Protein AF-A0AAI9DG46-F1 (afdb_monomer_lite)

Foldseek 3Di:
DDDDDLLSVLLVLLLVQVVVVCVVVVHAQWDWDADPNDIDIDRDDSVSSSCLCVPQNCVVPACPPVVHDSVVSSVLSPQQADPVSHGDPSVVVVSVVSSNSVVVVVVVVVVVD

pLDDT: mean 94.83, std 6.29, range [48.62, 98.31]

Organism: Providencia stuartii (NCBI:txid588)

Secondary structure (DSSP, 8-state):
-PPPPHHHHHHHHHHHHHHHHHHHTT--SEEEEEETTEEEEEE--HHHHHHHIIIIIIIIIIIIIT---HHHHHHHHHHHB-TTS-B-HHHHHHHHHHHHHHHHHHHHHHHT-

Radius of gyration: 14.46 Å; chains: 1; bounding box: 38×31×40 Å

Structure (mmCIF, N/CA/C/O backbone):
data_AF-A0AAI9DG46-F1
#
_entry.id   AF-A0AAI9DG46-F1
#
loop_
_atom_site.group_PDB
_atom_site.id
_atom_site.type_symbol
_atom_site.label_atom_id
_atom_site.label_alt_id
_atom_site.label_comp_id
_atom_site.label_asym_id
_atom_site.label_entity_id
_atom_site.label_seq_id
_atom_site.pdbx_PDB_ins_code
_atom_site.Cartn_x
_atom_site.Cartn_y
_atom_site.Cartn_z
_atom_site.occupancy
_atom_site.B_iso_or_equiv
_atom_site.auth_seq_id
_atom_site.auth_comp_id
_atom_site.auth_asym_id
_atom_site.auth_atom_id
_atom_site.pdbx_PDB_model_num
ATOM 1 N N . MET A 1 1 ? 25.297 11.460 -0.087 1.00 48.62 1 MET A N 1
ATOM 2 C CA . MET A 1 1 ? 23.875 11.115 -0.286 1.00 48.62 1 MET A CA 1
ATOM 3 C C . MET A 1 1 ? 23.789 10.247 -1.521 1.00 48.62 1 MET A C 1
ATOM 5 O O . MET A 1 1 ? 24.218 10.690 -2.581 1.00 48.62 1 MET A O 1
ATOM 9 N N . GLU A 1 2 ? 23.336 9.008 -1.370 1.00 73.06 2 GLU A N 1
ATOM 10 C CA . GLU A 1 2 ? 23.113 8.118 -2.510 1.00 73.06 2 GLU A CA 1
ATOM 11 C C . GLU A 1 2 ? 21.967 8.646 -3.377 1.00 73.06 2 GLU A C 1
ATOM 13 O O . GLU A 1 2 ? 21.047 9.309 -2.891 1.00 73.06 2 GLU A O 1
ATOM 18 N N . LYS A 1 3 ? 22.051 8.407 -4.688 1.00 81.00 3 LYS A N 1
ATOM 19 C CA . LYS A 1 3 ? 20.983 8.797 -5.610 1.00 81.00 3 LYS A CA 1
ATOM 20 C C . LYS A 1 3 ? 19.783 7.868 -5.380 1.00 81.00 3 LYS A C 1
ATOM 22 O O . LYS A 1 3 ? 19.992 6.659 -5.336 1.00 81.00 3 LYS A O 1
ATOM 27 N N . PRO A 1 4 ? 18.549 8.396 -5.282 1.00 87.44 4 PRO A N 1
ATOM 28 C CA . PRO A 1 4 ? 17.369 7.564 -5.075 1.00 87.44 4 PRO A CA 1
ATOM 29 C C . PRO A 1 4 ? 17.196 6.581 -6.235 1.00 87.44 4 PRO A C 1
ATOM 31 O O . PRO A 1 4 ? 17.321 6.972 -7.408 1.00 87.44 4 PRO A O 1
ATOM 34 N N . THR A 1 5 ? 16.890 5.326 -5.899 1.00 94.44 5 THR A N 1
ATOM 35 C CA . THR A 1 5 ? 16.645 4.264 -6.881 1.00 94.44 5 THR A CA 1
ATOM 36 C C . THR A 1 5 ? 15.369 4.547 -7.678 1.00 94.44 5 THR A C 1
ATOM 38 O O . THR A 1 5 ? 14.586 5.444 -7.349 1.00 94.44 5 THR A O 1
ATOM 41 N N . LEU A 1 6 ? 15.139 3.793 -8.757 1.00 95.56 6 LEU A N 1
ATOM 42 C CA . LEU A 1 6 ? 13.870 3.889 -9.478 1.00 95.56 6 LEU A CA 1
ATOM 43 C C . LEU A 1 6 ? 12.700 3.514 -8.559 1.00 95.56 6 LEU A C 1
ATOM 45 O O . LEU A 1 6 ? 11.731 4.264 -8.501 1.00 95.56 6 LEU A O 1
ATOM 49 N N . LEU A 1 7 ? 12.830 2.440 -7.779 1.00 96.38 7 LEU A N 1
ATOM 50 C CA . LEU A 1 7 ? 11.806 2.009 -6.828 1.00 96.38 7 LEU A CA 1
ATOM 51 C C . LEU A 1 7 ? 11.480 3.099 -5.792 1.00 96.38 7 LEU A C 1
ATOM 53 O O . LEU A 1 7 ? 10.308 3.386 -5.558 1.00 96.38 7 LEU A O 1
ATOM 57 N N . ASP A 1 8 ? 12.490 3.793 -5.253 1.00 96.25 8 ASP A N 1
ATOM 58 C CA . ASP A 1 8 ? 12.265 4.913 -4.325 1.00 96.25 8 ASP A CA 1
ATOM 59 C C . ASP A 1 8 ? 11.433 6.035 -4.949 1.00 96.25 8 ASP A C 1
ATOM 61 O O . ASP A 1 8 ? 10.556 6.610 -4.298 1.00 96.25 8 ASP A O 1
ATOM 65 N N . LYS A 1 9 ? 11.690 6.341 -6.225 1.00 95.38 9 LYS A N 1
ATOM 66 C CA . LYS A 1 9 ? 10.936 7.360 -6.963 1.00 95.38 9 LYS A CA 1
ATOM 67 C C . LYS A 1 9 ? 9.496 6.917 -7.195 1.00 95.38 9 LYS A C 1
ATOM 69 O O . LYS A 1 9 ? 8.590 7.714 -6.973 1.00 95.38 9 LYS A O 1
ATOM 74 N N . ARG A 1 10 ? 9.279 5.663 -7.599 1.00 95.88 10 ARG A N 1
ATOM 75 C CA . ARG A 1 10 ? 7.942 5.088 -7.838 1.00 95.88 10 ARG A CA 1
ATOM 76 C C . ARG A 1 10 ? 7.095 5.090 -6.571 1.00 95.88 10 ARG A C 1
ATOM 78 O O . ARG A 1 10 ? 5.985 5.618 -6.575 1.00 95.88 10 ARG A O 1
ATOM 85 N N . ARG A 1 11 ? 7.680 4.649 -5.456 1.00 97.00 11 ARG A N 1
ATOM 86 C CA . ARG A 1 11 ? 7.062 4.721 -4.129 1.00 97.00 11 ARG A CA 1
ATOM 87 C C . ARG A 1 11 ? 6.690 6.153 -3.759 1.00 97.00 11 ARG A C 1
ATOM 89 O O . ARG A 1 11 ? 5.564 6.415 -3.344 1.00 97.00 11 ARG A O 1
ATOM 96 N N . LYS A 1 12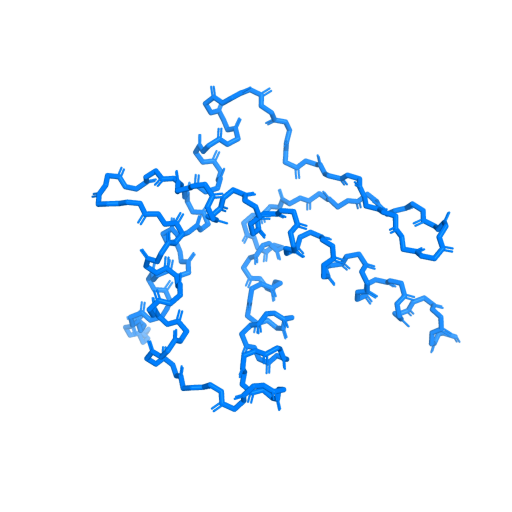 ? 7.617 7.100 -3.939 1.00 96.25 12 LYS A N 1
ATOM 97 C CA . LYS A 1 12 ? 7.346 8.516 -3.670 1.00 96.25 12 LYS A CA 1
ATOM 98 C C . LYS A 1 12 ? 6.196 9.052 -4.530 1.00 96.25 12 LYS A C 1
ATOM 100 O O . LYS A 1 12 ? 5.331 9.741 -3.999 1.00 96.25 12 LYS A O 1
ATOM 105 N N . HIS A 1 13 ? 6.165 8.731 -5.821 1.00 96.44 13 HIS A N 1
ATOM 106 C CA . HIS A 1 13 ? 5.085 9.154 -6.712 1.00 96.44 13 HIS A CA 1
ATOM 107 C C . HIS A 1 13 ? 3.729 8.598 -6.288 1.00 96.44 13 HIS A C 1
ATOM 109 O O . HIS A 1 13 ? 2.753 9.346 -6.279 1.00 96.44 13 H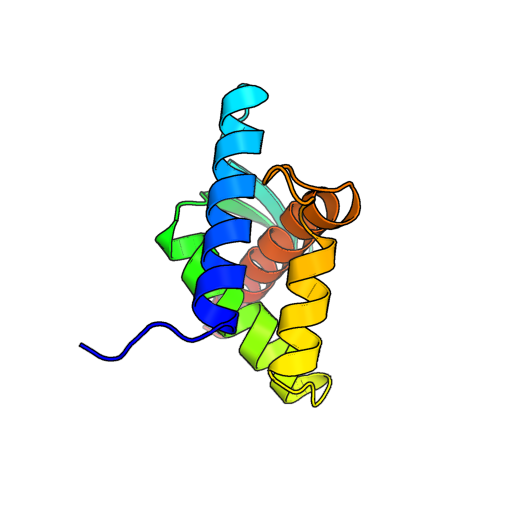IS A O 1
ATOM 115 N N . PHE A 1 14 ? 3.674 7.328 -5.885 1.00 97.75 14 PHE A N 1
ATOM 116 C CA . PHE A 1 14 ? 2.453 6.742 -5.349 1.00 97.75 14 PHE A CA 1
ATOM 117 C C . PHE A 1 14 ? 1.985 7.470 -4.078 1.00 97.75 14 PHE A C 1
ATOM 119 O O . PHE A 1 14 ? 0.833 7.892 -4.011 1.00 97.75 14 PHE A O 1
ATOM 126 N N . ILE A 1 15 ? 2.883 7.713 -3.116 1.00 98.00 15 ILE A N 1
ATOM 127 C CA . ILE A 1 15 ? 2.574 8.462 -1.885 1.00 98.00 15 ILE A CA 1
ATOM 128 C C . ILE A 1 15 ? 2.018 9.856 -2.208 1.00 98.00 15 ILE A C 1
ATOM 130 O O . ILE A 1 15 ? 0.964 10.242 -1.696 1.00 98.00 15 ILE A O 1
ATOM 134 N N . ASP A 1 16 ? 2.691 10.601 -3.088 1.00 97.06 16 ASP A N 1
ATOM 135 C CA . ASP A 1 16 ? 2.246 11.934 -3.499 1.00 97.06 16 ASP A CA 1
ATOM 136 C C . ASP A 1 16 ? 0.852 11.870 -4.159 1.00 97.06 16 ASP A C 1
ATOM 138 O O . ASP A 1 16 ? -0.017 12.696 -3.866 1.00 97.06 16 ASP A O 1
ATOM 142 N N . ALA A 1 17 ? 0.603 10.858 -5.002 1.00 97.56 17 ALA A N 1
ATOM 143 C CA . ALA A 1 17 ? -0.683 10.645 -5.664 1.00 97.56 17 ALA A CA 1
ATOM 144 C C . ALA A 1 17 ? -1.816 10.308 -4.676 1.00 97.56 17 ALA A C 1
ATOM 146 O O . ALA A 1 17 ? -2.940 10.792 -4.855 1.00 97.56 17 ALA A O 1
ATOM 147 N N . VAL A 1 18 ? -1.531 9.531 -3.623 1.00 97.75 18 VAL A N 1
ATOM 148 C CA . VAL A 1 18 ? -2.477 9.223 -2.535 1.00 97.75 18 VAL A CA 1
ATOM 149 C C . VAL A 1 18 ? -2.890 10.494 -1.802 1.00 97.75 18 VAL A C 1
ATOM 151 O O . VAL A 1 18 ? -4.086 10.792 -1.713 1.00 97.75 18 VAL A O 1
ATOM 154 N N . PHE A 1 19 ? -1.932 11.293 -1.331 1.00 97.25 19 PHE A N 1
ATOM 155 C CA . PHE A 1 19 ? -2.257 12.506 -0.576 1.00 97.25 19 PHE A CA 1
ATOM 156 C C . PHE A 1 19 ? -2.910 13.588 -1.447 1.00 97.25 19 PHE A C 1
ATOM 158 O O . PHE A 1 19 ? -3.838 14.262 -0.991 1.00 97.25 19 PHE A O 1
ATOM 165 N N . ASP A 1 20 ? -2.520 13.712 -2.719 1.00 96.19 20 ASP A N 1
ATOM 166 C CA . ASP A 1 20 ? -3.208 14.592 -3.669 1.00 96.19 20 ASP A CA 1
ATOM 167 C C . ASP A 1 20 ? -4.652 14.127 -3.937 1.00 96.19 20 ASP A C 1
ATOM 169 O O . ASP A 1 20 ? -5.585 14.935 -3.984 1.00 96.19 20 ASP A O 1
ATOM 173 N N . TYR A 1 21 ? -4.885 12.817 -4.065 1.00 96.38 21 TYR A N 1
ATOM 174 C CA . TYR A 1 21 ? -6.233 12.262 -4.195 1.00 96.38 21 TYR A CA 1
ATOM 175 C C . TYR A 1 21 ? -7.114 12.579 -2.979 1.00 96.38 21 TYR A C 1
ATOM 177 O O . TYR A 1 21 ? -8.214 13.116 -3.160 1.00 96.38 21 TYR A O 1
ATOM 185 N N . LEU A 1 22 ? -6.631 12.312 -1.762 1.00 96.06 22 LEU A N 1
ATOM 186 C CA . LEU A 1 22 ? -7.371 12.585 -0.525 1.00 96.06 22 LEU A CA 1
ATOM 187 C C . LEU A 1 22 ? -7.694 14.075 -0.386 1.00 96.06 22 LEU A C 1
ATOM 189 O O . LEU A 1 22 ? -8.855 14.440 -0.171 1.00 96.06 22 LEU A O 1
ATOM 193 N N . LYS A 1 23 ? -6.702 14.940 -0.636 1.00 95.56 23 LYS A N 1
ATOM 194 C CA . LYS A 1 23 ? -6.867 16.398 -0.619 1.00 95.56 23 LYS A CA 1
ATOM 195 C C . LYS A 1 23 ? -7.928 16.863 -1.616 1.00 95.56 23 LYS A C 1
ATOM 197 O O . LYS A 1 23 ? -8.840 17.600 -1.242 1.00 95.56 23 LYS A O 1
ATOM 202 N N . ARG A 1 24 ? -7.866 16.410 -2.875 1.00 94.38 24 ARG A N 1
ATOM 203 C CA . ARG A 1 24 ? -8.852 16.779 -3.913 1.00 94.38 24 ARG A CA 1
ATOM 204 C C . ARG A 1 24 ? -10.262 16.304 -3.587 1.00 94.38 24 ARG A C 1
ATOM 206 O O . ARG A 1 24 ? -11.228 16.980 -3.932 1.00 94.38 24 ARG A O 1
ATOM 213 N N . LYS A 1 25 ? -10.392 15.150 -2.931 1.00 94.56 25 LYS A N 1
ATOM 214 C CA . LYS A 1 25 ? -11.683 14.601 -2.500 1.00 94.56 25 LYS A CA 1
ATOM 215 C C . LYS A 1 25 ? -12.163 15.151 -1.154 1.00 94.56 25 LYS A C 1
ATOM 217 O O . LYS A 1 25 ? -13.244 14.758 -0.731 1.00 94.56 25 LYS A O 1
ATOM 222 N N . LYS A 1 26 ? -11.403 16.051 -0.511 1.00 94.44 26 LYS A N 1
ATOM 223 C CA . LYS A 1 26 ? -11.671 16.563 0.845 1.00 94.44 26 LYS A CA 1
ATOM 224 C C . LYS A 1 26 ? -11.880 15.427 1.861 1.00 94.44 26 LYS A C 1
ATOM 226 O O . LYS A 1 26 ? -12.717 15.536 2.752 1.00 94.44 26 LYS A O 1
ATOM 231 N N . LYS A 1 27 ? -11.151 14.320 1.688 1.00 92.38 27 LYS A N 1
ATOM 232 C CA . LYS A 1 27 ? -11.176 13.161 2.587 1.00 92.38 27 LYS A CA 1
ATOM 233 C C . LYS A 1 27 ? -10.062 13.281 3.624 1.00 92.38 27 LYS A C 1
ATOM 235 O O . LYS A 1 27 ? -8.997 13.818 3.322 1.00 92.38 27 LYS A O 1
ATOM 240 N N . ALA A 1 28 ? -10.314 12.766 4.824 1.00 92.31 28 ALA A N 1
ATOM 241 C CA . ALA A 1 28 ? -9.276 12.588 5.831 1.00 92.31 28 ALA A CA 1
ATOM 242 C C . ALA A 1 28 ? -8.277 11.508 5.385 1.00 92.31 28 ALA A C 1
ATOM 244 O O . ALA A 1 28 ? -8.614 10.642 4.576 1.00 92.31 28 ALA A O 1
ATOM 245 N N . SER A 1 29 ? -7.065 11.552 5.934 1.00 94.06 29 SER A N 1
ATOM 246 C CA . SER A 1 29 ? -6.083 10.468 5.819 1.00 94.06 29 SER A CA 1
ATOM 247 C C . SER A 1 29 ? -6.215 9.429 6.938 1.00 94.06 29 SER A C 1
ATOM 249 O O . SER A 1 29 ? -5.341 8.587 7.105 1.00 94.06 29 SER A O 1
ATOM 251 N N . THR A 1 30 ? -7.314 9.476 7.689 1.00 96.19 30 THR A N 1
ATOM 252 C CA . THR A 1 30 ? -7.675 8.494 8.709 1.00 96.19 30 THR A CA 1
ATOM 253 C C . THR A 1 30 ? -8.601 7.442 8.111 1.00 96.19 30 THR A C 1
ATOM 255 O O . THR A 1 30 ? -9.602 7.784 7.478 1.00 96.19 30 THR A O 1
ATOM 258 N N . PHE A 1 31 ? -8.289 6.176 8.359 1.00 95.75 31 PHE A N 1
ATOM 259 C CA . PHE A 1 31 ? -9.039 5.012 7.903 1.00 95.75 31 PHE A CA 1
ATOM 260 C C . PHE A 1 31 ? -9.420 4.150 9.103 1.00 95.75 31 PHE A C 1
ATOM 262 O O . PHE A 1 31 ? -8.674 4.065 10.077 1.00 95.75 31 PHE A O 1
ATOM 269 N N . GLU A 1 32 ? -10.577 3.504 9.035 1.00 96.56 32 GLU A N 1
ATOM 270 C CA . GLU A 1 32 ? -10.991 2.500 10.012 1.00 96.56 32 GLU A CA 1
ATOM 271 C C . GLU A 1 32 ? -10.963 1.132 9.338 1.00 96.56 32 GLU A C 1
ATOM 273 O O . GLU A 1 32 ? -11.563 0.951 8.280 1.00 96.56 32 GLU A O 1
ATOM 278 N N . GLN A 1 33 ? -10.263 0.183 9.952 1.00 96.69 33 GLN A N 1
ATOM 279 C CA . GLN A 1 33 ? -10.156 -1.197 9.490 1.00 96.69 33 GLN A CA 1
ATOM 280 C C . GLN A 1 33 ? -10.594 -2.141 10.603 1.00 96.69 33 GLN A C 1
ATOM 282 O O . GLN A 1 33 ? -10.428 -1.833 11.781 1.00 96.69 33 GLN A O 1
ATOM 287 N N . THR A 1 34 ? -11.188 -3.277 10.248 1.00 96.00 34 THR A N 1
ATOM 288 C CA . THR A 1 34 ? -11.612 -4.290 11.226 1.00 96.00 34 THR A CA 1
ATOM 289 C C . THR A 1 34 ? -10.850 -5.581 10.974 1.00 96.00 34 THR A C 1
ATOM 291 O O . THR A 1 34 ? -10.942 -6.128 9.880 1.00 96.00 34 THR A O 1
ATOM 294 N N . VAL A 1 35 ? -10.132 -6.063 11.988 1.00 96.00 35 VAL A N 1
ATOM 295 C CA . VAL A 1 35 ? -9.380 -7.327 11.966 1.00 96.00 35 VAL A CA 1
ATOM 296 C C . VAL A 1 35 ? -9.887 -8.178 13.123 1.00 96.00 35 VAL A C 1
ATOM 298 O O . VAL A 1 35 ? -9.907 -7.708 14.258 1.00 96.00 35 VAL A O 1
ATOM 301 N N . ASP A 1 36 ? -10.388 -9.379 12.828 1.00 94.38 36 ASP A N 1
ATOM 302 C CA . ASP A 1 36 ? -10.953 -10.317 13.813 1.00 94.38 36 ASP A CA 1
ATOM 303 C C . ASP A 1 36 ? -11.969 -9.680 14.785 1.00 94.38 36 ASP A C 1
ATOM 305 O O . ASP A 1 36 ? -12.015 -9.957 15.982 1.00 94.38 36 ASP A O 1
ATOM 309 N N . GLY A 1 37 ? -12.808 -8.782 14.256 1.00 94.12 37 GLY A N 1
ATOM 310 C CA . GLY A 1 37 ? -13.833 -8.060 15.019 1.00 94.12 37 GLY A CA 1
ATOM 311 C C . GLY A 1 37 ? -13.317 -6.863 15.830 1.00 94.12 37 GLY A C 1
ATOM 312 O O . GLY A 1 37 ? -14.126 -6.122 16.392 1.00 94.12 37 GLY A O 1
ATOM 313 N N . ILE A 1 38 ? -12.004 -6.624 15.853 1.00 95.12 38 ILE A N 1
ATOM 314 C CA . ILE A 1 38 ? -11.370 -5.481 16.516 1.00 95.12 38 ILE A CA 1
ATOM 315 C C . ILE A 1 38 ? -11.185 -4.343 15.511 1.00 95.12 38 ILE A C 1
ATOM 317 O O . ILE A 1 38 ? -10.672 -4.535 14.408 1.00 95.12 38 ILE A O 1
ATOM 321 N N . LYS A 1 39 ? -11.610 -3.135 15.893 1.00 96.69 39 LYS A N 1
ATOM 322 C CA . LYS A 1 39 ? -11.486 -1.934 15.061 1.00 96.69 39 LYS A CA 1
ATOM 323 C C . LYS A 1 39 ? -10.161 -1.225 15.307 1.00 96.69 39 LYS A C 1
ATOM 325 O O . LYS A 1 39 ? -9.862 -0.838 16.434 1.00 96.69 39 LYS A O 1
ATOM 330 N N . TYR A 1 40 ? -9.441 -0.966 14.226 1.00 96.69 40 TYR A N 1
ATOM 331 C CA . TYR A 1 40 ? -8.195 -0.219 14.188 1.00 96.69 40 TYR A CA 1
ATOM 332 C C . TYR A 1 40 ? -8.397 1.101 13.459 1.00 96.69 40 TYR A C 1
ATOM 334 O O . TYR A 1 40 ? -8.921 1.144 12.345 1.00 96.69 40 TYR A O 1
ATOM 342 N N . ARG A 1 41 ? -7.939 2.186 14.082 1.00 96.38 41 ARG A N 1
ATOM 343 C CA . ARG A 1 41 ? -7.850 3.499 13.450 1.00 96.38 41 ARG A CA 1
ATOM 344 C C . ARG A 1 41 ? -6.442 3.686 12.896 1.00 96.38 41 ARG A C 1
ATOM 346 O O . ARG A 1 41 ? -5.477 3.681 13.654 1.00 96.38 41 ARG A O 1
ATOM 353 N N . ILE A 1 42 ? -6.346 3.867 11.585 1.00 96.69 42 ILE A N 1
ATOM 354 C CA . ILE A 1 42 ? -5.096 4.055 10.854 1.00 96.69 42 ILE A CA 1
ATOM 355 C C . ILE A 1 42 ? -5.025 5.500 10.375 1.00 96.69 42 ILE A C 1
ATOM 357 O O . ILE A 1 42 ? -5.701 5.885 9.423 1.00 96.69 42 ILE A O 1
ATOM 361 N N . ASP A 1 43 ? -4.205 6.312 11.030 1.00 95.19 43 ASP A N 1
ATOM 362 C CA . ASP A 1 43 ? -3.895 7.663 10.573 1.00 95.19 43 ASP A CA 1
ATOM 363 C C . ASP A 1 43 ? -2.681 7.601 9.630 1.00 95.19 43 ASP A C 1
ATOM 365 O O . ASP A 1 43 ? -1.554 7.350 10.056 1.00 95.19 43 ASP A O 1
ATOM 369 N N . LEU A 1 44 ? -2.915 7.792 8.328 1.00 95.19 44 LEU A N 1
ATOM 370 C CA . LEU A 1 44 ? -1.845 7.848 7.338 1.00 95.19 44 LEU A CA 1
ATOM 371 C C . LEU A 1 44 ? -1.222 9.244 7.298 1.00 95.19 44 LEU A C 1
ATOM 373 O O . LEU A 1 44 ? -1.876 10.240 6.971 1.00 95.19 44 LEU A O 1
ATOM 377 N N . ASP A 1 45 ? 0.084 9.275 7.518 1.00 95.25 45 ASP A N 1
ATOM 378 C CA . ASP A 1 45 ? 0.978 10.338 7.079 1.00 95.25 45 ASP A CA 1
ATOM 379 C C . ASP A 1 45 ? 2.023 9.782 6.095 1.00 95.25 45 ASP A C 1
ATOM 381 O O . ASP A 1 45 ? 2.068 8.582 5.804 1.00 95.25 45 ASP A O 1
ATOM 385 N N . THR A 1 46 ? 2.842 10.670 5.530 1.00 96.06 46 THR A N 1
ATOM 386 C CA . THR A 1 46 ? 3.866 10.312 4.540 1.00 96.06 46 THR A CA 1
ATOM 387 C C . THR A 1 46 ? 4.839 9.251 5.053 1.00 96.06 46 THR A C 1
ATOM 389 O O . THR A 1 46 ? 5.198 8.350 4.296 1.00 96.06 46 THR A O 1
ATOM 392 N N . GLU A 1 47 ? 5.283 9.346 6.307 1.00 96.94 47 GLU A N 1
ATOM 393 C CA . GLU A 1 47 ? 6.245 8.411 6.893 1.00 96.94 47 GLU A CA 1
ATOM 394 C C . GLU A 1 47 ? 5.570 7.072 7.206 1.00 96.94 47 GLU A C 1
ATOM 396 O O . GLU A 1 47 ? 6.106 6.028 6.836 1.00 96.94 47 GLU A O 1
ATOM 401 N N . VAL A 1 48 ? 4.366 7.087 7.794 1.00 96.69 48 VAL A N 1
ATOM 402 C CA . VAL A 1 48 ? 3.586 5.865 8.064 1.00 96.69 48 VAL A CA 1
ATOM 403 C C . VAL A 1 48 ? 3.332 5.096 6.772 1.00 96.69 48 VAL A C 1
ATOM 405 O O . VAL A 1 48 ? 3.622 3.899 6.703 1.00 96.69 48 VAL A O 1
ATOM 408 N N . LEU A 1 49 ? 2.858 5.773 5.720 1.00 98.06 49 LEU A N 1
ATOM 409 C CA . LEU A 1 49 ? 2.609 5.126 4.434 1.00 98.06 49 LEU A CA 1
ATOM 410 C C . LEU A 1 49 ? 3.912 4.603 3.818 1.00 98.06 49 LEU A C 1
ATOM 412 O O . LEU A 1 49 ? 3.968 3.458 3.379 1.00 98.06 49 LEU A O 1
ATOM 416 N N . LYS A 1 50 ? 4.991 5.394 3.842 1.00 98.31 50 LYS A N 1
ATOM 417 C CA . LYS A 1 50 ? 6.299 4.974 3.323 1.00 98.31 50 LYS A CA 1
ATOM 418 C C . LYS A 1 50 ? 6.837 3.731 4.034 1.00 98.31 50 LYS A C 1
ATOM 420 O O . LYS A 1 50 ? 7.272 2.799 3.363 1.00 98.31 50 LYS A O 1
ATOM 425 N N . GLN A 1 51 ? 6.821 3.709 5.366 1.00 97.94 51 GLN A N 1
ATOM 426 C CA . GLN A 1 51 ? 7.312 2.570 6.144 1.00 97.94 51 GLN A CA 1
ATOM 427 C C . GLN A 1 51 ? 6.444 1.330 5.941 1.00 97.94 51 GLN A C 1
ATOM 429 O O . GLN A 1 51 ? 6.972 0.222 5.885 1.00 97.94 51 GLN A O 1
ATOM 434 N N . SER A 1 52 ? 5.132 1.504 5.789 1.00 98.12 52 SER A N 1
ATOM 435 C CA . SER A 1 52 ? 4.207 0.396 5.535 1.00 98.12 52 SER A CA 1
ATOM 436 C C . SER A 1 52 ? 4.433 -0.211 4.152 1.00 98.12 52 SER A C 1
ATOM 438 O O . SER A 1 52 ? 4.539 -1.428 4.027 1.00 98.12 52 SER A O 1
ATOM 440 N N . LEU A 1 53 ? 4.619 0.631 3.131 1.00 98.31 53 LEU A N 1
ATOM 441 C CA . LEU A 1 53 ? 4.976 0.186 1.786 1.00 98.31 53 LEU A CA 1
ATOM 442 C C . LEU A 1 53 ? 6.295 -0.592 1.780 1.00 98.31 53 LEU A C 1
ATOM 444 O O . LEU A 1 53 ? 6.355 -1.673 1.215 1.00 98.31 53 LEU A O 1
ATOM 448 N N . ILE A 1 54 ? 7.339 -0.096 2.449 1.00 98.00 54 ILE A N 1
ATOM 449 C CA . ILE A 1 54 ? 8.641 -0.780 2.476 1.00 98.00 54 ILE A CA 1
ATOM 450 C C . ILE A 1 54 ? 8.559 -2.098 3.254 1.00 98.00 54 ILE A C 1
ATOM 452 O O . ILE A 1 54 ? 8.975 -3.143 2.760 1.00 98.00 54 ILE A O 1
ATOM 456 N N . ASN A 1 55 ? 8.054 -2.056 4.486 1.00 97.75 55 ASN A N 1
ATOM 457 C CA . ASN A 1 55 ? 8.206 -3.172 5.415 1.00 97.75 55 ASN A CA 1
ATOM 458 C C . ASN A 1 55 ? 7.114 -4.228 5.253 1.00 97.75 55 ASN A C 1
ATOM 460 O O . ASN A 1 55 ? 7.423 -5.418 5.256 1.00 97.75 55 ASN A O 1
ATOM 464 N N . LEU A 1 56 ? 5.856 -3.801 5.122 1.00 97.69 56 LEU A N 1
ATOM 465 C CA . LEU A 1 56 ? 4.717 -4.715 5.061 1.00 97.69 56 LEU A CA 1
ATOM 466 C C . LEU A 1 56 ? 4.498 -5.185 3.629 1.00 97.69 56 LEU A C 1
ATOM 468 O O . LEU A 1 56 ? 4.443 -6.381 3.382 1.00 97.69 56 LEU A O 1
ATOM 472 N N . TYR A 1 57 ? 4.449 -4.263 2.671 1.00 98.00 57 TYR A N 1
ATOM 473 C CA . TYR A 1 57 ? 4.159 -4.630 1.290 1.00 98.00 57 TYR A CA 1
ATOM 474 C C . TYR A 1 57 ? 5.393 -5.156 0.543 1.00 98.00 57 TYR A C 1
ATOM 476 O O . TYR A 1 57 ? 5.457 -6.333 0.204 1.00 98.00 57 TYR A O 1
ATOM 484 N N . GLU A 1 58 ? 6.409 -4.324 0.319 1.00 98.00 58 GLU A N 1
ATOM 485 C CA . GLU A 1 58 ? 7.537 -4.677 -0.546 1.00 98.00 58 GLU A CA 1
ATOM 486 C C . GLU A 1 58 ? 8.402 -5.799 0.047 1.00 98.00 58 GLU A C 1
ATOM 488 O O . GLU A 1 58 ? 8.753 -6.751 -0.647 1.00 98.00 58 GLU A O 1
ATOM 493 N N . ASN A 1 59 ? 8.770 -5.705 1.326 1.00 97.06 59 ASN A N 1
ATOM 494 C CA . ASN A 1 59 ? 9.647 -6.695 1.948 1.00 97.06 59 ASN A CA 1
ATOM 495 C C . ASN A 1 59 ? 8.914 -7.983 2.322 1.00 97.06 59 ASN A C 1
ATOM 497 O O . ASN A 1 59 ? 9.417 -9.065 2.014 1.00 97.06 59 ASN A O 1
ATOM 501 N N . ASN A 1 60 ? 7.760 -7.889 2.991 1.00 95.94 60 ASN A N 1
ATOM 502 C CA . ASN A 1 60 ? 7.064 -9.085 3.460 1.00 95.94 60 ASN A CA 1
ATOM 503 C C . ASN A 1 60 ? 6.236 -9.742 2.344 1.00 95.94 60 ASN A C 1
ATOM 505 O O . ASN A 1 60 ? 6.489 -10.899 2.026 1.00 95.94 60 ASN A O 1
ATOM 509 N N . ILE A 1 61 ? 5.330 -9.015 1.687 1.00 96.31 61 ILE A N 1
ATOM 510 C CA . ILE A 1 61 ? 4.495 -9.615 0.634 1.00 96.31 61 ILE A CA 1
ATOM 511 C C . ILE A 1 61 ? 5.295 -9.838 -0.658 1.00 96.31 61 ILE A C 1
ATOM 513 O O . ILE A 1 61 ? 5.449 -10.971 -1.112 1.00 96.31 61 ILE A O 1
ATOM 517 N N . CYS A 1 62 ? 5.855 -8.785 -1.262 1.00 97.06 62 CYS A N 1
ATOM 518 C CA . CYS A 1 62 ? 6.461 -8.919 -2.589 1.00 97.06 62 CYS A CA 1
ATOM 519 C C . CYS A 1 62 ? 7.726 -9.786 -2.561 1.00 97.06 62 CYS A C 1
ATOM 521 O O . CYS A 1 62 ? 7.824 -10.750 -3.313 1.00 97.06 62 CYS A O 1
ATOM 523 N N . ARG A 1 63 ? 8.707 -9.466 -1.709 1.00 97.12 63 ARG A N 1
ATOM 524 C CA . ARG A 1 63 ? 10.000 -10.171 -1.715 1.00 97.12 63 ARG A CA 1
ATOM 525 C C . ARG A 1 63 ? 9.944 -11.516 -1.002 1.00 97.12 63 ARG A C 1
ATOM 527 O O . ARG A 1 63 ? 10.384 -12.512 -1.564 1.00 97.12 63 ARG A O 1
ATOM 534 N N . LYS A 1 64 ? 9.449 -11.552 0.236 1.00 95.94 64 LYS A N 1
ATOM 535 C CA . LYS A 1 64 ? 9.520 -12.761 1.067 1.00 95.94 64 LY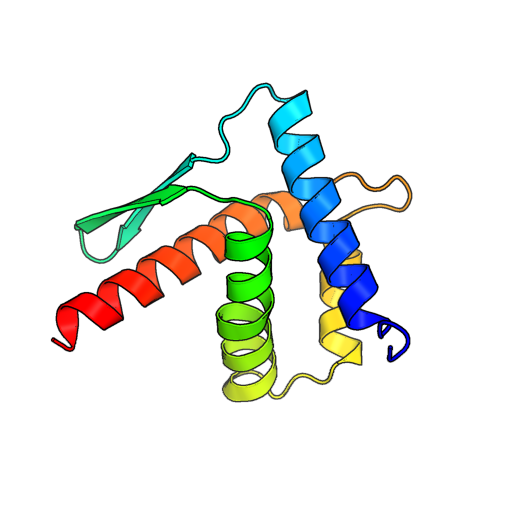S A CA 1
ATOM 536 C C . LYS A 1 64 ? 8.463 -13.800 0.691 1.00 95.94 64 LYS A C 1
ATOM 538 O O . LYS A 1 64 ? 8.810 -14.974 0.621 1.00 95.94 64 LYS A O 1
ATOM 543 N N . GLU A 1 65 ? 7.216 -13.399 0.454 1.00 94.38 65 GLU A N 1
ATOM 544 C CA . GLU A 1 65 ? 6.141 -14.345 0.122 1.00 94.38 65 GLU A CA 1
ATOM 545 C C . GLU A 1 65 ? 6.076 -14.653 -1.379 1.00 94.38 65 GLU A C 1
ATOM 547 O O . GLU A 1 65 ? 6.002 -15.821 -1.759 1.00 94.38 65 GLU A O 1
ATOM 552 N N . ALA A 1 66 ? 6.160 -13.633 -2.240 1.00 95.06 66 ALA A N 1
ATOM 553 C CA . ALA A 1 66 ? 6.027 -13.811 -3.689 1.00 95.06 66 ALA A CA 1
ATOM 554 C C . ALA A 1 66 ? 7.361 -13.984 -4.443 1.00 95.06 66 ALA A C 1
ATOM 556 O O . ALA A 1 66 ? 7.348 -14.283 -5.637 1.00 95.06 66 ALA A O 1
ATOM 557 N N . GLY A 1 67 ? 8.515 -13.793 -3.790 1.00 96.38 67 GLY A N 1
ATOM 558 C CA . GLY A 1 67 ? 9.825 -13.884 -4.450 1.00 96.38 67 GLY A CA 1
ATOM 559 C C . GLY A 1 67 ? 10.052 -12.819 -5.533 1.00 96.38 67 GLY A C 1
ATOM 560 O O . GLY A 1 67 ? 10.851 -13.030 -6.446 1.00 96.38 67 GLY A O 1
ATOM 561 N N . ALA A 1 68 ? 9.332 -11.698 -5.470 1.00 96.81 68 ALA A N 1
ATOM 562 C CA . ALA A 1 68 ? 9.356 -10.659 -6.487 1.00 96.81 68 ALA A CA 1
ATOM 563 C C . ALA A 1 68 ? 10.671 -9.869 -6.478 1.00 96.81 68 ALA A C 1
ATOM 565 O O . ALA A 1 68 ? 11.240 -9.534 -5.436 1.00 96.81 68 ALA A O 1
ATOM 566 N N . THR A 1 69 ? 11.117 -9.517 -7.676 1.00 96.88 69 THR A N 1
ATOM 567 C CA . THR A 1 69 ? 12.259 -8.631 -7.913 1.00 96.88 69 THR A CA 1
ATOM 568 C C . THR A 1 69 ? 11.850 -7.159 -7.831 1.00 96.88 69 THR A C 1
ATOM 570 O O . THR A 1 69 ? 10.684 -6.811 -8.018 1.00 96.88 69 THR A O 1
ATOM 573 N N . ASP A 1 70 ? 12.823 -6.263 -7.643 1.00 95.94 70 ASP A N 1
ATOM 574 C CA . ASP A 1 70 ? 12.585 -4.811 -7.659 1.00 95.94 70 ASP A CA 1
ATOM 575 C C . ASP A 1 70 ? 11.891 -4.339 -8.945 1.00 95.94 70 ASP A C 1
ATOM 577 O O . ASP A 1 70 ? 11.044 -3.450 -8.893 1.00 95.94 70 ASP A O 1
ATOM 581 N N . GLN A 1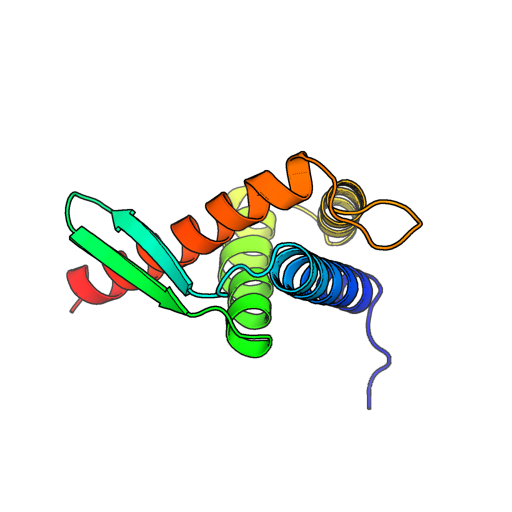 71 ? 12.213 -4.954 -10.088 1.00 96.69 71 GLN A N 1
ATOM 582 C CA . GLN A 1 71 ? 11.604 -4.628 -11.377 1.00 96.69 71 GLN A CA 1
ATOM 583 C C . GLN A 1 71 ? 10.100 -4.936 -11.391 1.00 96.69 71 GLN A C 1
ATOM 585 O O . GLN A 1 71 ? 9.312 -4.097 -11.818 1.00 96.69 71 GLN A O 1
ATOM 590 N N . GLN A 1 72 ? 9.691 -6.089 -10.859 1.00 97.56 72 GLN A N 1
ATOM 591 C CA . GLN A 1 72 ? 8.274 -6.458 -10.767 1.00 97.56 72 GLN A CA 1
ATOM 592 C C . GLN A 1 72 ? 7.515 -5.537 -9.805 1.00 97.56 72 GLN A C 1
ATOM 594 O O . GLN A 1 72 ? 6.394 -5.129 -10.087 1.00 97.56 72 GLN A O 1
ATOM 599 N N . ILE A 1 73 ? 8.140 -5.147 -8.690 1.00 97.75 73 ILE A N 1
ATOM 600 C CA . ILE A 1 73 ? 7.541 -4.195 -7.743 1.00 97.75 73 ILE A CA 1
ATOM 601 C C . ILE A 1 73 ? 7.358 -2.819 -8.405 1.00 97.75 73 ILE A C 1
ATOM 603 O O . ILE A 1 73 ? 6.323 -2.176 -8.232 1.00 97.75 73 ILE A O 1
ATOM 607 N N . ILE A 1 74 ? 8.346 -2.365 -9.183 1.00 97.44 74 ILE A N 1
ATOM 608 C CA . ILE A 1 74 ? 8.264 -1.120 -9.960 1.00 97.44 74 ILE A CA 1
ATOM 609 C C . ILE A 1 74 ? 7.093 -1.162 -10.948 1.00 97.44 74 ILE A C 1
ATOM 611 O O . ILE A 1 74 ? 6.362 -0.178 -11.044 1.00 97.44 74 ILE A O 1
ATOM 615 N N . GLU A 1 75 ? 6.910 -2.280 -11.651 1.00 96.12 75 GLU A N 1
ATOM 616 C CA . GLU A 1 75 ? 5.815 -2.464 -12.610 1.00 96.12 75 GLU A CA 1
ATOM 617 C C . GLU A 1 75 ? 4.442 -2.382 -11.938 1.00 96.12 75 GLU A C 1
ATOM 619 O O . GLU A 1 75 ? 3.550 -1.720 -12.468 1.00 96.12 75 GLU A O 1
ATOM 624 N N . VAL A 1 76 ? 4.296 -2.955 -10.739 1.00 96.56 76 VAL A N 1
ATOM 625 C CA . VAL A 1 76 ? 3.066 -2.813 -9.945 1.00 96.56 76 VAL A CA 1
ATOM 626 C C . VAL A 1 76 ? 2.849 -1.362 -9.510 1.00 96.56 76 VAL A C 1
ATOM 628 O O . VAL A 1 76 ? 1.761 -0.824 -9.664 1.00 96.56 76 VAL A O 1
ATOM 631 N N . TYR A 1 77 ? 3.878 -0.652 -9.038 1.00 97.12 77 TYR A N 1
ATOM 632 C CA . TYR A 1 77 ? 3.700 0.772 -8.724 1.00 97.12 77 TYR A CA 1
ATOM 633 C C . TYR A 1 77 ? 3.279 1.601 -9.943 1.00 97.12 77 TYR A C 1
ATOM 635 O O . TYR A 1 77 ? 2.502 2.546 -9.800 1.00 97.12 77 TYR A O 1
ATOM 643 N N . ASP A 1 78 ? 3.773 1.264 -11.134 1.00 95.19 78 ASP A N 1
ATOM 644 C CA . ASP A 1 78 ? 3.392 1.946 -12.369 1.00 95.19 78 ASP A CA 1
ATOM 645 C C . ASP A 1 78 ? 1.942 1.663 -12.802 1.00 95.19 78 ASP A C 1
ATOM 647 O O . ASP A 1 78 ? 1.384 2.471 -13.549 1.00 95.19 78 ASP A O 1
ATOM 651 N N . SER A 1 79 ? 1.288 0.607 -12.294 1.00 96.31 79 SER A N 1
ATOM 652 C CA . SER A 1 79 ? -0.157 0.398 -12.489 1.00 96.31 79 SER A CA 1
ATOM 653 C C . SER A 1 79 ? -1.014 1.289 -11.577 1.00 96.31 79 SER A C 1
ATOM 655 O O . SER A 1 79 ? -2.134 1.657 -11.942 1.00 96.31 79 SER A O 1
ATO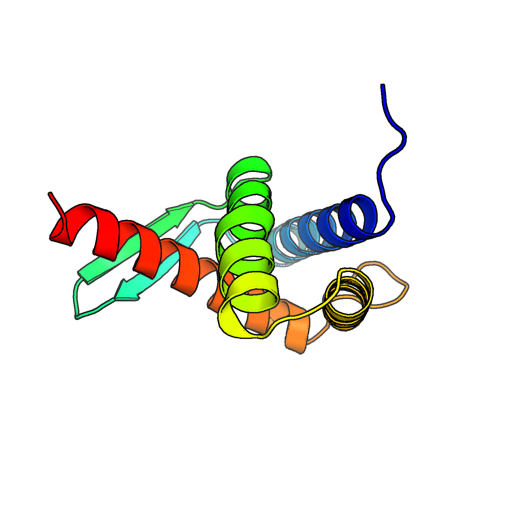M 657 N N . PHE A 1 80 ? -0.492 1.725 -10.423 1.00 97.88 80 PHE A N 1
ATOM 658 C CA . PHE A 1 80 ? -1.263 2.472 -9.418 1.00 97.88 80 PHE A CA 1
ATOM 659 C C . PHE A 1 80 ? -1.533 3.937 -9.766 1.00 97.88 80 PHE A C 1
ATOM 661 O O . PHE A 1 80 ? -2.441 4.554 -9.200 1.00 97.88 80 PHE A O 1
ATOM 668 N N . TYR A 1 81 ? -0.775 4.534 -10.682 1.00 94.94 81 TYR A N 1
ATOM 669 C CA . TYR A 1 81 ? -0.996 5.913 -11.108 1.00 94.94 81 TYR A CA 1
ATOM 670 C C . TYR A 1 81 ? -0.728 6.096 -12.599 1.00 94.94 81 TYR A C 1
ATOM 672 O O . TYR A 1 81 ? 0.138 5.477 -13.202 1.00 94.94 81 TYR A O 1
ATOM 680 N N . ASN A 1 82 ? -1.472 7.009 -13.216 1.00 93.56 82 ASN A N 1
ATOM 681 C CA . ASN A 1 82 ? -1.283 7.329 -14.623 1.00 93.56 82 ASN A CA 1
ATOM 682 C C . ASN A 1 82 ? -0.134 8.328 -14.842 1.00 93.56 82 ASN A C 1
ATOM 684 O O . ASN A 1 82 ? 0.372 8.960 -13.914 1.00 93.56 82 ASN A O 1
ATOM 688 N N . LYS A 1 83 ? 0.210 8.564 -16.113 1.00 89.38 83 LYS A N 1
ATOM 689 C CA . LYS A 1 83 ? 1.233 9.539 -16.545 1.00 89.38 83 LYS A CA 1
ATOM 690 C C . LYS A 1 83 ? 1.027 10.982 -16.055 1.00 89.38 83 LYS A C 1
ATOM 692 O O . LYS A 1 83 ? 1.930 11.800 -16.186 1.00 89.38 83 LYS A O 1
ATOM 697 N N . HIS A 1 84 ? -0.153 11.315 -15.530 1.00 89.75 84 HIS A N 1
ATOM 698 C CA . HIS A 1 84 ? -0.471 12.623 -14.953 1.00 89.75 84 HIS A CA 1
ATOM 699 C C . HIS A 1 84 ? -0.374 12.637 -13.418 1.00 89.75 84 HIS A C 1
ATOM 701 O O . HIS A 1 84 ? -0.817 13.603 -12.796 1.00 89.75 84 HIS A O 1
ATOM 707 N N . GLY A 1 85 ? 0.148 11.571 -12.800 1.00 88.06 85 GLY A N 1
ATOM 708 C CA . GLY A 1 85 ? 0.297 11.449 -11.349 1.00 88.06 85 GLY A CA 1
ATOM 709 C C . GLY A 1 85 ? -1.027 11.273 -10.601 1.00 88.06 85 GLY A C 1
ATOM 710 O O . GLY A 1 85 ? -1.103 11.558 -9.410 1.00 88.06 85 GLY A O 1
ATOM 711 N N . LYS A 1 86 ? -2.100 10.853 -11.285 1.00 95.25 86 LYS A N 1
ATOM 712 C CA . LYS A 1 86 ? -3.386 10.545 -10.640 1.00 95.25 86 LYS A CA 1
ATOM 713 C C . LYS A 1 86 ? -3.515 9.046 -10.435 1.00 95.25 86 LYS A C 1
ATOM 715 O O . LYS A 1 86 ? -3.200 8.293 -11.352 1.00 95.25 86 LYS A O 1
ATOM 720 N N . LEU A 1 87 ? -4.060 8.647 -9.288 1.00 97.31 87 LEU A N 1
ATOM 721 C CA . LEU A 1 87 ? -4.359 7.246 -9.013 1.00 97.31 87 LEU A CA 1
ATOM 722 C C . LEU A 1 87 ? -5.293 6.643 -10.066 1.00 97.31 87 LEU A C 1
ATOM 724 O O . LEU A 1 87 ? -6.287 7.271 -10.461 1.00 97.31 87 LEU A O 1
ATOM 728 N N . THR A 1 88 ? -4.971 5.421 -10.473 1.00 97.69 88 THR A N 1
ATOM 729 C CA . THR A 1 88 ? -5.874 4.519 -11.196 1.00 97.69 88 THR A CA 1
ATOM 730 C C . THR A 1 88 ? -6.922 3.953 -10.235 1.00 97.69 88 THR A C 1
ATOM 732 O O . THR A 1 88 ? -6.955 4.324 -9.061 1.00 97.69 88 THR A O 1
ATOM 735 N N . ASP A 1 89 ? -7.841 3.123 -10.724 1.00 96.56 89 ASP A N 1
ATOM 736 C CA . ASP A 1 89 ? -8.795 2.448 -9.837 1.00 96.56 89 ASP A CA 1
ATOM 737 C C . ASP A 1 89 ? -8.084 1.412 -8.960 1.00 96.56 89 ASP A C 1
ATOM 739 O O . ASP A 1 89 ? -8.228 1.475 -7.743 1.00 96.56 89 ASP A O 1
ATOM 743 N N . GLU A 1 90 ? -7.168 0.638 -9.543 1.00 96.75 90 GLU A N 1
ATOM 744 C CA . GLU A 1 90 ? -6.274 -0.278 -8.824 1.00 96.75 90 GLU A CA 1
ATOM 745 C C . GLU A 1 90 ? -5.472 0.442 -7.726 1.00 96.75 90 GLU A C 1
ATOM 747 O O . GLU A 1 90 ? -5.457 0.026 -6.572 1.00 96.75 90 GLU A O 1
ATOM 752 N N . GLY A 1 91 ? -4.887 1.606 -8.033 1.00 96.88 91 GLY A N 1
ATOM 753 C CA . GLY A 1 91 ? -4.167 2.395 -7.031 1.00 96.88 91 GLY A CA 1
ATOM 754 C C . GLY A 1 91 ? -5.053 2.948 -5.908 1.00 96.88 91 GLY A C 1
ATOM 755 O O . GLY A 1 9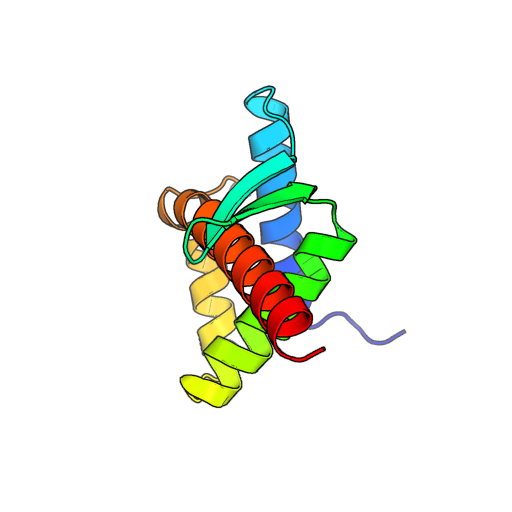1 ? -4.542 3.245 -4.831 1.00 96.88 91 GLY A O 1
ATOM 756 N N . LYS A 1 92 ? -6.366 3.114 -6.128 1.00 96.31 92 LYS A N 1
ATOM 757 C CA . LYS A 1 92 ? -7.315 3.508 -5.068 1.00 96.31 92 LYS A CA 1
ATOM 758 C C . LYS A 1 92 ? -7.722 2.312 -4.219 1.00 96.31 92 LYS A C 1
ATOM 760 O O . LYS A 1 92 ? -7.851 2.482 -3.009 1.00 96.31 92 LYS A O 1
ATOM 765 N N . GLU A 1 93 ? -7.935 1.153 -4.836 1.00 96.62 93 GLU A N 1
ATOM 766 C CA . GLU A 1 93 ? -8.208 -0.107 -4.136 1.00 96.62 93 GLU A CA 1
ATOM 767 C C . GLU A 1 93 ? -7.034 -0.464 -3.226 1.00 96.62 93 GLU A C 1
ATOM 769 O O . GLU A 1 93 ? -7.228 -0.675 -2.030 1.00 96.62 93 GLU A O 1
ATOM 774 N N . PHE A 1 94 ? -5.809 -0.315 -3.734 1.00 97.75 94 PHE A N 1
ATOM 775 C CA . PHE A 1 94 ? -4.600 -0.579 -2.967 1.00 97.75 94 PHE A CA 1
ATOM 776 C C . PHE A 1 94 ? -4.434 0.316 -1.723 1.00 97.75 94 PHE A C 1
ATOM 778 O O . PHE A 1 94 ? -3.769 -0.082 -0.770 1.00 97.75 94 PHE A O 1
ATOM 785 N N . ILE A 1 95 ? -5.058 1.506 -1.659 1.00 97.19 95 ILE A N 1
ATOM 786 C CA . ILE A 1 95 ? -5.097 2.292 -0.406 1.00 97.19 95 ILE A CA 1
ATOM 787 C C . ILE A 1 95 ? -5.832 1.509 0.688 1.00 97.19 95 ILE A C 1
ATOM 789 O O . ILE A 1 95 ? -5.400 1.503 1.840 1.00 97.19 95 ILE A O 1
ATOM 793 N N . SER A 1 96 ? -6.942 0.854 0.340 1.00 95.12 96 SER A N 1
ATOM 794 C CA . SER A 1 96 ? -7.666 0.002 1.282 1.00 95.12 96 SER A CA 1
ATOM 795 C C . SER A 1 96 ? -6.781 -1.162 1.716 1.00 95.12 96 SER A C 1
ATOM 797 O O . SER A 1 96 ? -6.601 -1.357 2.917 1.00 95.12 96 SER A O 1
ATOM 799 N N . ASP A 1 97 ? -6.143 -1.841 0.763 1.00 96.94 97 ASP A N 1
ATOM 800 C CA . ASP A 1 97 ? -5.293 -3.004 1.037 1.00 96.94 97 ASP A CA 1
ATOM 801 C C . ASP A 1 97 ? -4.110 -2.653 1.943 1.00 96.94 97 ASP A C 1
ATOM 803 O O . ASP A 1 97 ? -3.883 -3.316 2.953 1.00 96.94 97 ASP A O 1
ATOM 807 N N . ILE A 1 98 ? -3.388 -1.562 1.660 1.00 97.88 98 ILE A N 1
ATOM 808 C CA . ILE A 1 98 ? -2.255 -1.163 2.503 1.00 97.88 98 ILE A CA 1
ATOM 809 C C . ILE A 1 98 ? -2.709 -0.740 3.903 1.00 97.88 98 ILE A C 1
ATOM 811 O O . ILE A 1 98 ? -2.009 -1.013 4.874 1.00 97.88 98 ILE A O 1
ATOM 815 N N . THR A 1 99 ? -3.881 -0.111 4.051 1.00 97.69 99 THR A N 1
ATOM 816 C CA . THR A 1 99 ? -4.410 0.214 5.389 1.00 97.69 99 THR A CA 1
ATOM 817 C C . THR A 1 99 ? -4.865 -1.024 6.155 1.00 97.69 99 THR A C 1
ATOM 819 O O . THR A 1 99 ? -4.682 -1.066 7.372 1.00 97.69 99 THR A O 1
ATOM 822 N N . LEU A 1 100 ? -5.393 -2.039 5.464 1.00 97.62 100 LEU A N 1
ATOM 823 C CA . LEU A 1 100 ? -5.713 -3.333 6.060 1.00 97.62 100 LEU A CA 1
ATOM 824 C C . LEU A 1 100 ? -4.440 -4.050 6.525 1.00 97.62 100 LEU A C 1
ATOM 826 O O . LEU A 1 100 ? -4.372 -4.430 7.688 1.00 97.62 100 LEU A O 1
ATOM 830 N N . LEU A 1 101 ? -3.394 -4.103 5.692 1.00 97.31 101 LEU A N 1
ATOM 831 C CA . LEU A 1 101 ? -2.092 -4.675 6.067 1.00 97.31 101 LEU A CA 1
ATOM 832 C C . LEU A 1 101 ? -1.500 -4.007 7.319 1.00 97.31 101 LEU A C 1
ATOM 834 O O . LEU A 1 101 ? -0.921 -4.672 8.179 1.00 97.31 101 LEU A O 1
ATOM 838 N N . ILE A 1 102 ? -1.645 -2.683 7.451 1.00 97.81 102 ILE A N 1
ATOM 839 C CA . ILE A 1 102 ? -1.216 -1.965 8.662 1.00 97.81 102 ILE A CA 1
ATOM 840 C C . ILE A 1 102 ? -2.032 -2.421 9.875 1.00 97.81 102 ILE A C 1
ATOM 842 O O . ILE A 1 102 ? -1.454 -2.664 10.935 1.00 97.81 102 ILE A O 1
ATOM 846 N N . ALA A 1 103 ? -3.354 -2.537 9.738 1.00 97.69 103 ALA A N 1
ATOM 847 C CA . ALA A 1 103 ? -4.224 -2.989 10.818 1.00 97.69 103 ALA A CA 1
ATOM 848 C C . ALA A 1 103 ? -3.903 -4.427 11.251 1.00 97.69 103 ALA A C 1
ATOM 850 O O . ALA A 1 103 ? -3.779 -4.684 12.446 1.00 97.69 103 ALA A O 1
ATOM 851 N N . GLU A 1 104 ? -3.681 -5.339 10.304 1.00 97.12 104 GLU A N 1
ATOM 852 C CA . GLU A 1 104 ? -3.278 -6.723 10.582 1.00 97.12 104 GLU A CA 1
ATOM 853 C C . GLU A 1 104 ? -1.937 -6.781 11.322 1.00 97.12 104 GLU A C 1
ATOM 855 O O . GLU A 1 104 ? -1.797 -7.499 12.312 1.00 97.12 104 GLU A O 1
ATOM 860 N N . HIS A 1 105 ? -0.961 -5.966 10.911 1.00 96.12 105 HIS A N 1
ATOM 861 C CA . HIS A 1 105 ? 0.330 -5.877 11.597 1.00 96.12 105 HIS A CA 1
ATOM 862 C C . HIS A 1 105 ? 0.205 -5.354 13.034 1.00 96.12 105 HIS A C 1
ATOM 864 O O . HIS A 1 105 ? 0.890 -5.836 13.940 1.00 96.12 105 HIS A O 1
ATOM 870 N N . LEU A 1 106 ? -0.663 -4.364 13.265 1.00 95.56 106 LEU A N 1
ATOM 871 C CA . LEU A 1 106 ? -0.959 -3.874 14.614 1.00 95.56 106 LEU A CA 1
ATOM 872 C C . LEU A 1 106 ? -1.639 -4.958 15.453 1.00 95.56 106 LEU A C 1
ATOM 874 O O . LEU A 1 106 ? -1.218 -5.191 16.584 1.00 95.56 106 LEU A O 1
ATOM 878 N N . HIS A 1 107 ? -2.612 -5.661 14.877 1.00 96.06 107 HIS A N 1
ATOM 879 C CA . HIS A 1 107 ? -3.329 -6.744 15.539 1.00 96.06 107 HIS A CA 1
ATOM 880 C C . HIS A 1 107 ? -2.392 -7.875 15.976 1.00 96.06 107 HIS A C 1
ATOM 882 O O . HIS A 1 107 ? -2.362 -8.248 17.149 1.00 96.06 107 HIS A O 1
ATOM 888 N N . GLN A 1 108 ? -1.535 -8.356 15.073 1.00 94.25 108 GLN A N 1
ATOM 889 C CA . GLN A 1 108 ? -0.543 -9.385 15.395 1.00 94.25 108 GLN A CA 1
ATOM 890 C C . GLN A 1 108 ? 0.417 -8.938 16.503 1.00 94.25 108 GLN A C 1
ATOM 892 O O . GLN A 1 108 ? 0.779 -9.728 17.375 1.00 94.25 108 GLN A O 1
ATOM 897 N N . LYS A 1 109 ? 0.825 -7.664 16.510 1.00 92.31 109 LYS A N 1
ATOM 898 C CA . LYS A 1 109 ? 1.659 -7.111 17.585 1.00 92.31 109 LYS A CA 1
ATOM 899 C C . LYS A 1 109 ? 0.952 -7.055 18.934 1.00 92.31 109 LYS A C 1
ATOM 901 O O . LYS A 1 109 ? 1.639 -7.070 19.948 1.00 92.31 109 LYS A O 1
ATOM 906 N N . GLU A 1 110 ? -0.368 -6.930 18.966 1.00 91.38 110 GLU A N 1
ATOM 907 C CA . GLU A 1 110 ? -1.140 -6.959 20.209 1.00 91.38 110 GLU A CA 1
ATOM 908 C C . GLU A 1 110 ? -1.392 -8.383 20.701 1.00 91.38 110 GLU A C 1
ATOM 910 O O . GLU A 1 110 ? -1.304 -8.615 21.901 1.00 91.38 110 GLU A O 1
ATOM 915 N N . MET A 1 111 ? -1.641 -9.330 19.792 1.00 90.19 111 MET A N 1
ATOM 916 C CA . MET A 1 111 ? -1.857 -10.745 20.124 1.00 90.19 111 MET A CA 1
ATOM 917 C C . MET A 1 111 ? -0.584 -11.474 20.570 1.00 90.19 111 MET A C 1
ATOM 919 O O . MET A 1 111 ? -0.667 -12.441 21.317 1.00 90.19 111 MET A O 1
ATOM 923 N N . ASN A 1 112 ? 0.590 -11.009 20.133 1.00 85.31 112 ASN A N 1
ATOM 924 C CA . ASN A 1 112 ? 1.887 -11.594 20.493 1.00 85.31 112 ASN A CA 1
ATOM 925 C C . ASN A 1 112 ? 2.555 -10.930 21.719 1.00 85.31 112 ASN A C 1
ATOM 927 O O . ASN A 1 112 ? 3.745 -11.161 21.952 1.00 85.31 112 ASN A O 1
ATOM 931 N N . LYS A 1 113 ? 1.840 -10.071 22.456 1.00 63.50 113 LYS A N 1
ATOM 932 C CA . LYS A 1 113 ? 2.280 -9.522 23.753 1.00 63.50 113 LYS A CA 1
ATOM 933 C C . LYS A 1 113 ? 1.923 -10.465 24.893 1.00 63.50 113 LYS A C 1
ATOM 935 O O . LYS A 1 113 ? 2.747 -10.537 25.830 1.00 63.50 113 LYS A O 1
#

Sequence (113 aa):
MEKPTLLDKRRKHFIDAVFDYLKRKKKASTFEQTVDGIKYRIDLDTEVLKQSLINLYENNICRKEAGATDQQIIEVYDSFYNKHGKLTDEGKEFISDITLLIAEHLHQKEMNK